Protein AF-X1TLM6-F1 (afdb_monomer)

Sequence (150 aa):
MPRTPIERTLTLKGQLALASFLSSELLYIPTVIIIILLLTTFALLLYVILLKITFGFRQKSKKRQFEIWQNLILEYLSGEVSSKKIAKEVRIKDFSLFSEFMEKYLETLKGEDFENLTHLLKEMGLFDYNLKRLGSRKRWHRVYAAFFLG

Organism: NCBI:txid412755

Nearest PDB structures (foldseek):
  5f4y-assembly1_B  TM=3.252E-01  e=7.417E+00  Homo sapiens
  8gyn-assembly1_A  TM=2.783E-01  e=7.417E+00  Danio rerio

Radius of gyration: 34.69 Å; Cα contacts (8 Å, |Δi|>4): 54; chains: 1; bounding box: 75×26×100 Å

Foldseek 3Di:
DDDDPVVVVVVVVVVVVVVVVCVVVVVVVVVVVVVVVVVVVVVVVVVVVVVCVVVVVVVVVLVVVLVVVVVVLVCVLVVVDDLVVVLVSCDPVCLVSVLVSCVVVCVPDDDPSNVSVVVSCVVSCSLVVLVVQCPDPDPVSNVSSVVSND

pLDDT: mean 85.61, std 10.02, range [50.44, 97.44]

Mean predicted aligned error: 11.15 Å

Secondary structure (DSSP, 8-state):
-PPPHHHHHHHHHHHHHHHHHHHHHHHHHHHHHHHHHHHHHHHHHHHHHHHHHHHHHHHHHHHHHHHHHHHHHHHHHTTSS-HHHHHHHS-GGGHHHHHHHHHHHHHH--THHHHHHHHHHHHTTHHHHHHHHHT-SSHHHHHHHHHHH-

Solvent-accessible surface area (backbone atoms only — not comparable to full-atom values): 8374 Å² total; per-residue (Å²): 134,86,79,56,75,66,62,56,52,54,53,51,52,53,51,52,52,52,53,52,52,52,53,53,58,64,51,45,58,60,52,52,52,51,50,52,51,50,52,52,52,49,51,51,52,51,49,52,50,52,50,50,50,56,49,50,53,52,49,52,54,49,49,56,50,49,54,55,49,50,53,53,50,53,36,35,76,72,65,79,38,59,62,71,57,52,45,67,72,55,44,80,90,44,45,71,59,48,49,64,60,46,47,62,50,66,74,69,48,67,67,69,66,35,52,53,50,53,50,42,40,50,76,60,41,50,55,61,53,32,56,57,27,49,74,41,91,49,66,68,46,23,54,54,26,46,65,74,75,106

Structure (mmCIF, N/CA/C/O backbone):
data_AF-X1TLM6-F1
#
_entry.id   AF-X1TLM6-F1
#
loop_
_atom_site.group_PDB
_atom_site.id
_atom_site.type_symbol
_atom_site.label_atom_id
_atom_site.label_alt_id
_atom_site.label_comp_id
_atom_site.label_asym_id
_atom_site.label_entity_id
_atom_site.label_seq_id
_atom_site.pdbx_PDB_ins_code
_atom_site.Cartn_x
_atom_site.Cartn_y
_atom_site.Cartn_z
_atom_site.occupancy
_atom_site.B_iso_or_equiv
_atom_site.auth_seq_id
_atom_site.auth_comp_id
_atom_site.auth_asym_id
_atom_site.auth_atom_id
_atom_site.pdbx_PDB_model_num
ATOM 1 N N . MET A 1 1 ? 53.279 -15.152 -73.166 1.00 55.41 1 MET A N 1
ATOM 2 C CA . MET A 1 1 ? 53.695 -13.732 -73.094 1.00 55.41 1 MET A CA 1
ATOM 3 C C . MET A 1 1 ? 54.215 -13.434 -71.691 1.00 55.41 1 MET A C 1
ATOM 5 O O . MET A 1 1 ? 53.499 -13.737 -70.740 1.00 55.41 1 MET A O 1
ATOM 9 N N . PRO A 1 2 ? 55.452 -12.932 -71.534 1.00 50.44 2 PRO A N 1
ATOM 10 C CA . PRO A 1 2 ? 56.024 -12.631 -70.224 1.00 50.44 2 PRO A CA 1
ATOM 11 C C . PRO A 1 2 ? 55.391 -11.352 -69.655 1.00 50.44 2 PRO A C 1
ATOM 13 O O . PRO A 1 2 ? 55.530 -10.280 -70.234 1.00 50.44 2 PRO A O 1
ATOM 16 N N . ARG A 1 3 ? 54.675 -11.468 -68.529 1.00 57.28 3 ARG A N 1
ATOM 17 C CA . ARG A 1 3 ? 54.165 -10.304 -67.783 1.00 57.28 3 ARG A CA 1
ATOM 18 C C . ARG A 1 3 ? 55.344 -9.525 -67.214 1.00 57.28 3 ARG A C 1
ATOM 20 O O . ARG A 1 3 ? 56.182 -10.110 -66.524 1.00 57.28 3 ARG A O 1
ATOM 27 N N . THR A 1 4 ? 55.405 -8.231 -67.501 1.00 68.94 4 THR A N 1
ATOM 28 C CA . THR A 1 4 ? 56.472 -7.362 -67.006 1.00 68.94 4 THR A CA 1
ATOM 29 C C . THR A 1 4 ? 56.387 -7.254 -65.473 1.00 68.94 4 THR A C 1
ATOM 31 O O . THR A 1 4 ? 55.298 -7.321 -64.894 1.00 68.94 4 THR A O 1
ATOM 34 N N . PRO A 1 5 ? 57.519 -7.104 -64.766 1.00 68.06 5 PRO A N 1
ATOM 35 C CA . PRO A 1 5 ? 57.545 -7.027 -63.299 1.00 68.06 5 PRO A CA 1
ATOM 36 C C . PRO A 1 5 ? 56.704 -5.865 -62.726 1.00 68.06 5 PRO A C 1
ATOM 38 O O . PRO A 1 5 ? 56.256 -5.914 -61.578 1.00 68.06 5 PRO A O 1
ATOM 41 N N . ILE A 1 6 ? 56.416 -4.851 -63.545 1.00 67.00 6 ILE A N 1
ATOM 42 C CA . ILE A 1 6 ? 55.606 -3.680 -63.192 1.00 67.00 6 ILE A CA 1
ATOM 43 C C . ILE A 1 6 ? 54.113 -4.046 -63.068 1.00 67.00 6 ILE A C 1
ATOM 45 O O . ILE A 1 6 ? 53.448 -3.630 -62.122 1.00 67.00 6 ILE A O 1
ATOM 49 N N . GLU A 1 7 ? 53.582 -4.910 -63.937 1.00 64.56 7 GLU A N 1
ATOM 50 C CA . GLU A 1 7 ? 52.183 -5.363 -63.839 1.00 64.56 7 GLU A CA 1
ATOM 51 C C . GLU A 1 7 ? 51.930 -6.224 -62.591 1.00 64.56 7 GLU A C 1
ATOM 53 O O . GLU A 1 7 ? 50.872 -6.139 -61.959 1.00 64.56 7 GLU A O 1
ATOM 58 N N . ARG A 1 8 ? 52.917 -7.033 -62.181 1.00 67.00 8 ARG A N 1
ATOM 59 C CA . ARG A 1 8 ? 52.816 -7.842 -60.954 1.00 67.00 8 ARG A CA 1
ATOM 60 C C . ARG A 1 8 ? 52.803 -6.987 -59.691 1.00 67.00 8 ARG A C 1
ATOM 62 O O . ARG A 1 8 ? 52.086 -7.308 -58.755 1.00 67.00 8 ARG A O 1
ATOM 69 N N . THR A 1 9 ? 53.563 -5.897 -59.655 1.00 69.06 9 THR A N 1
ATOM 70 C CA . THR A 1 9 ? 53.612 -5.014 -58.478 1.00 69.06 9 THR A CA 1
ATOM 71 C C . THR A 1 9 ? 52.355 -4.153 -58.331 1.00 69.06 9 THR A C 1
ATOM 73 O O . THR A 1 9 ? 51.896 -3.939 -57.208 1.00 69.06 9 THR A O 1
ATOM 76 N N . LEU A 1 10 ? 51.741 -3.723 -59.438 1.00 68.75 10 LEU A N 1
ATOM 77 C CA . LEU A 1 10 ? 50.464 -2.997 -59.422 1.00 68.75 10 LEU A CA 1
ATOM 78 C C . LEU A 1 10 ? 49.293 -3.876 -58.963 1.00 68.75 10 LEU A C 1
ATOM 80 O O . LEU A 1 10 ? 48.490 -3.453 -58.133 1.00 68.75 10 LEU A O 1
ATOM 84 N N . THR A 1 11 ? 49.231 -5.120 -59.440 1.00 72.94 11 THR A N 1
ATOM 85 C CA . THR A 1 11 ? 48.201 -6.083 -59.016 1.00 72.94 11 THR A CA 1
ATOM 86 C C . THR A 1 11 ? 48.324 -6.458 -57.536 1.00 72.94 11 THR A C 1
ATOM 8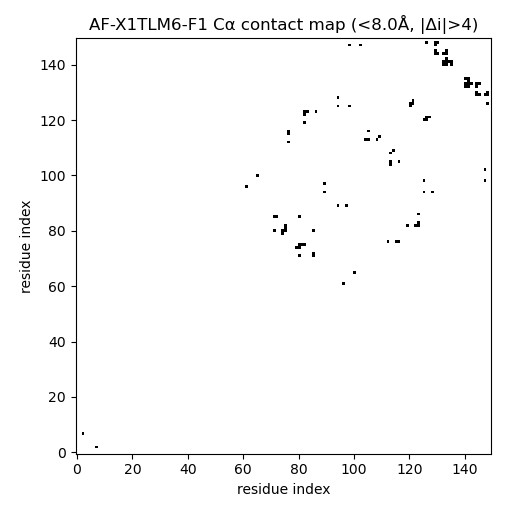8 O O . THR A 1 11 ? 47.312 -6.511 -56.839 1.00 72.94 11 THR A O 1
ATOM 91 N N . LEU A 1 12 ? 49.546 -6.616 -57.018 1.00 71.44 12 LEU A N 1
ATOM 92 C CA . LEU A 1 12 ? 49.794 -6.900 -55.597 1.00 71.44 12 LEU A CA 1
ATOM 93 C C . LEU A 1 12 ? 49.384 -5.736 -54.683 1.00 71.44 12 LEU A C 1
ATOM 95 O O . LEU A 1 12 ? 48.748 -5.955 -53.653 1.00 71.44 12 LEU A O 1
ATOM 99 N N . LYS A 1 13 ? 49.682 -4.489 -55.074 1.00 72.25 13 LYS A N 1
ATOM 100 C CA . LYS A 1 13 ? 49.237 -3.297 -54.332 1.00 72.25 13 LYS A CA 1
ATOM 101 C C . LYS A 1 13 ? 47.715 -3.150 -54.333 1.00 72.25 13 LYS A C 1
ATOM 103 O O . LYS A 1 13 ? 47.145 -2.841 -53.291 1.00 72.25 13 LYS A O 1
ATOM 108 N N . GLY A 1 14 ? 47.061 -3.412 -55.467 1.00 73.62 14 GLY A N 1
ATOM 109 C CA . GLY A 1 14 ? 45.599 -3.400 -55.566 1.00 73.62 14 GLY A CA 1
ATOM 110 C C . GLY A 1 14 ? 44.942 -4.443 -54.659 1.00 73.62 14 GLY A C 1
ATOM 111 O O . GLY A 1 14 ? 43.991 -4.127 -53.950 1.00 73.62 14 GLY A O 1
ATOM 112 N N . GLN A 1 15 ? 45.490 -5.660 -54.608 1.00 72.94 15 GLN A N 1
ATOM 113 C CA . GLN A 1 15 ? 44.987 -6.723 -53.733 1.00 72.94 15 GLN A CA 1
ATOM 114 C C . GLN A 1 15 ? 45.202 -6.421 -52.244 1.00 72.94 15 GLN A C 1
ATOM 116 O O . GLN A 1 15 ? 44.301 -6.662 -51.445 1.00 72.94 15 GLN A O 1
ATOM 121 N N . LEU A 1 16 ? 46.348 -5.846 -51.867 1.00 71.31 16 LEU A N 1
ATOM 122 C CA . LEU A 1 16 ? 46.621 -5.445 -50.482 1.00 71.31 16 LEU A CA 1
ATOM 123 C C . LEU A 1 16 ? 45.713 -4.299 -50.017 1.00 71.31 16 LEU A C 1
ATOM 125 O O . LEU A 1 16 ? 45.196 -4.351 -48.903 1.00 71.31 16 LEU A O 1
ATOM 129 N N . ALA A 1 17 ? 45.467 -3.301 -50.870 1.00 68.06 17 ALA A N 1
ATOM 130 C CA . ALA A 1 17 ? 44.547 -2.207 -50.563 1.00 68.06 17 ALA A CA 1
ATOM 131 C C . ALA A 1 17 ? 43.114 -2.724 -50.351 1.00 68.06 17 ALA A C 1
ATOM 133 O O . ALA A 1 17 ? 42.468 -2.377 -49.362 1.00 68.06 17 ALA A O 1
ATOM 134 N N . LEU A 1 18 ? 42.652 -3.624 -51.221 1.00 63.06 18 LEU A N 1
ATOM 135 C CA . LEU A 1 18 ? 41.315 -4.211 -51.142 1.00 63.06 18 LEU A CA 1
ATOM 136 C C . LEU A 1 18 ? 41.159 -5.124 -49.914 1.00 63.06 18 LEU A C 1
ATOM 138 O O . LEU A 1 18 ? 40.142 -5.062 -49.229 1.00 63.06 18 LEU A O 1
ATOM 142 N N . ALA A 1 19 ? 42.194 -5.899 -49.571 1.00 64.75 19 ALA A N 1
ATOM 143 C CA . ALA A 1 19 ? 42.229 -6.700 -48.348 1.00 64.75 19 ALA A CA 1
ATOM 144 C C . ALA A 1 19 ? 42.209 -5.827 -47.081 1.00 64.75 19 ALA A C 1
ATOM 146 O O . ALA A 1 19 ? 41.481 -6.128 -46.137 1.00 64.75 19 ALA A O 1
ATOM 147 N N . SER A 1 20 ? 42.957 -4.718 -47.070 1.00 63.12 20 SER A N 1
ATOM 148 C CA . SER A 1 20 ? 42.973 -3.787 -45.936 1.00 63.12 20 SER A CA 1
ATOM 149 C C . SER A 1 20 ? 41.625 -3.083 -45.744 1.00 63.12 20 SER A C 1
ATOM 151 O O . SER A 1 20 ? 41.135 -3.007 -44.619 1.00 63.12 20 SER A O 1
ATOM 153 N N . PHE A 1 21 ? 40.972 -2.683 -46.838 1.00 61.28 21 PHE A N 1
ATOM 154 C CA . PHE A 1 21 ? 39.662 -2.034 -46.816 1.00 61.28 21 PHE A CA 1
ATOM 155 C C . PHE A 1 21 ? 38.557 -2.989 -46.337 1.00 61.28 21 PHE A C 1
ATOM 157 O O . PHE A 1 21 ? 37.787 -2.656 -45.435 1.00 61.28 21 PHE A O 1
ATOM 164 N N . LEU A 1 22 ? 38.545 -4.223 -46.859 1.00 61.53 22 LEU A N 1
ATOM 165 C CA . LEU A 1 22 ? 37.617 -5.264 -46.410 1.00 61.53 22 LEU A CA 1
ATOM 166 C C . LEU A 1 22 ? 37.826 -5.606 -44.932 1.00 61.53 22 LEU A C 1
ATOM 168 O O . LEU A 1 22 ? 36.851 -5.791 -44.211 1.00 61.53 22 LEU A O 1
ATOM 172 N N . SER A 1 23 ? 39.073 -5.633 -44.450 1.00 63.47 23 SER A N 1
ATOM 173 C CA . SER A 1 23 ? 39.351 -5.889 -43.033 1.00 63.47 23 SER A CA 1
ATOM 174 C C . SER A 1 23 ? 38.850 -4.770 -42.110 1.00 63.47 23 SER A C 1
ATOM 176 O O . SER A 1 23 ? 38.335 -5.063 -41.033 1.00 63.47 23 SER A O 1
ATOM 178 N N . SER A 1 24 ? 38.925 -3.502 -42.533 1.00 65.19 24 SER A N 1
ATOM 179 C CA . SER A 1 24 ? 38.441 -2.370 -41.733 1.00 65.19 24 SER A CA 1
ATOM 180 C C . SER A 1 24 ? 36.915 -2.284 -41.664 1.00 65.19 24 SER A C 1
ATOM 182 O O . SER A 1 24 ? 36.376 -2.024 -40.590 1.00 65.19 24 SER A O 1
ATOM 184 N N . GLU A 1 25 ? 36.202 -2.553 -42.763 1.00 67.88 25 GLU A N 1
ATOM 185 C CA . GLU A 1 25 ? 34.731 -2.535 -42.756 1.00 67.88 25 GLU A CA 1
ATOM 186 C C . GLU A 1 25 ? 34.138 -3.758 -42.044 1.00 67.88 25 GLU A C 1
ATOM 188 O O . GLU A 1 25 ? 33.145 -3.635 -41.322 1.00 67.88 25 GLU A O 1
ATOM 193 N N . LEU A 1 26 ? 34.783 -4.926 -42.161 1.00 68.81 26 LEU A N 1
ATOM 194 C CA . LEU A 1 26 ? 34.347 -6.149 -41.481 1.00 68.81 26 LEU A CA 1
ATOM 195 C C . LEU A 1 26 ? 34.478 -6.042 -39.954 1.00 68.81 26 LEU A C 1
ATOM 197 O O . LEU A 1 26 ? 33.674 -6.624 -39.228 1.00 68.81 26 LEU A O 1
ATOM 201 N N . LEU A 1 27 ? 35.464 -5.288 -39.459 1.00 76.50 27 LEU A N 1
ATOM 202 C CA . LEU A 1 27 ? 35.650 -5.039 -38.027 1.00 76.50 27 LEU A CA 1
ATOM 203 C C . LEU A 1 27 ? 34.748 -3.917 -37.495 1.00 76.50 27 LEU A C 1
ATOM 205 O O . LEU A 1 27 ? 34.425 -3.916 -36.311 1.00 76.50 27 LEU A O 1
ATOM 209 N N . TYR A 1 28 ? 34.274 -3.007 -38.346 1.00 84.12 28 TYR A N 1
ATOM 210 C CA . TYR A 1 28 ? 33.429 -1.889 -37.924 1.00 84.12 28 TYR A CA 1
ATOM 211 C C . TYR A 1 28 ? 32.068 -2.342 -37.372 1.00 84.12 28 TYR A C 1
ATOM 213 O O . TYR A 1 28 ? 31.658 -1.910 -36.294 1.00 84.12 28 TYR A O 1
ATOM 221 N N . ILE A 1 29 ? 31.387 -3.257 -38.071 1.00 86.31 29 ILE A N 1
ATOM 222 C CA . ILE A 1 29 ? 30.069 -3.781 -37.668 1.00 86.31 29 ILE A CA 1
ATOM 223 C C . ILE A 1 29 ? 30.095 -4.396 -36.252 1.00 86.31 29 ILE A C 1
ATOM 225 O O . ILE A 1 29 ? 29.296 -3.968 -35.41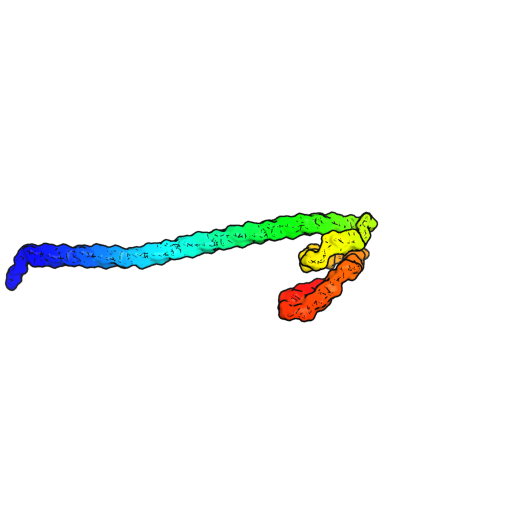2 1.00 86.31 29 ILE A O 1
ATOM 229 N N . PRO A 1 30 ? 30.994 -5.349 -35.922 1.00 89.06 30 PRO A N 1
ATOM 230 C CA . PRO A 1 30 ? 31.050 -5.910 -34.576 1.00 89.06 30 PRO A CA 1
ATOM 231 C C . PRO A 1 30 ? 31.456 -4.870 -33.526 1.00 89.06 30 PRO A C 1
ATOM 233 O O . PRO A 1 30 ? 30.925 -4.908 -32.418 1.00 89.06 30 PRO A O 1
ATOM 236 N N . THR A 1 31 ? 32.320 -3.900 -33.850 1.00 90.50 31 THR A N 1
ATOM 237 C CA . THR A 1 31 ? 32.657 -2.813 -32.915 1.00 90.50 31 THR A CA 1
ATOM 238 C C . THR A 1 31 ? 31.437 -1.956 -32.573 1.00 90.50 31 THR A C 1
ATOM 240 O O . THR A 1 31 ? 31.198 -1.681 -31.398 1.00 90.50 31 THR A O 1
ATOM 243 N N . VAL A 1 32 ? 30.618 -1.585 -33.562 1.00 92.38 32 VAL A N 1
ATOM 244 C CA . VAL A 1 32 ? 29.377 -0.827 -33.330 1.00 92.38 32 VAL A CA 1
ATOM 245 C C . VAL A 1 32 ? 28.394 -1.632 -32.476 1.00 92.38 32 VAL A C 1
ATOM 247 O O . VAL A 1 32 ? 27.830 -1.094 -31.523 1.00 92.38 32 VAL A O 1
ATOM 250 N N . ILE A 1 33 ? 28.233 -2.929 -32.753 1.00 94.62 33 ILE A N 1
ATOM 251 C CA . ILE A 1 33 ? 27.371 -3.820 -31.960 1.00 94.62 33 ILE A CA 1
ATOM 252 C C . ILE A 1 33 ? 27.837 -3.881 -30.499 1.00 94.62 33 ILE A C 1
ATOM 254 O O . ILE A 1 33 ? 27.016 -3.751 -29.590 1.00 94.62 33 ILE A O 1
ATOM 258 N N . ILE A 1 34 ? 29.144 -4.025 -30.261 1.00 96.12 34 ILE A N 1
ATOM 259 C CA . ILE A 1 34 ? 29.726 -4.048 -28.910 1.00 96.12 34 ILE A CA 1
ATOM 260 C C . ILE A 1 34 ? 29.451 -2.732 -28.174 1.00 96.12 34 ILE A C 1
ATOM 262 O O . ILE A 1 34 ? 29.055 -2.757 -27.009 1.00 96.12 34 ILE A O 1
ATOM 266 N N . ILE A 1 35 ? 29.604 -1.586 -28.843 1.00 96.25 35 ILE A N 1
ATOM 267 C CA . ILE A 1 35 ? 29.329 -0.269 -28.249 1.00 96.25 35 ILE A CA 1
ATOM 268 C C . ILE A 1 35 ? 27.846 -0.136 -27.875 1.00 96.25 35 ILE A C 1
ATOM 270 O O . ILE A 1 35 ? 27.531 0.300 -26.767 1.00 96.25 35 ILE A O 1
ATOM 274 N N . ILE A 1 36 ? 26.927 -0.552 -28.752 1.00 96.94 36 ILE A N 1
ATOM 275 C CA . ILE A 1 36 ? 25.482 -0.520 -28.474 1.00 96.94 36 ILE A CA 1
ATOM 276 C C . ILE A 1 36 ? 25.134 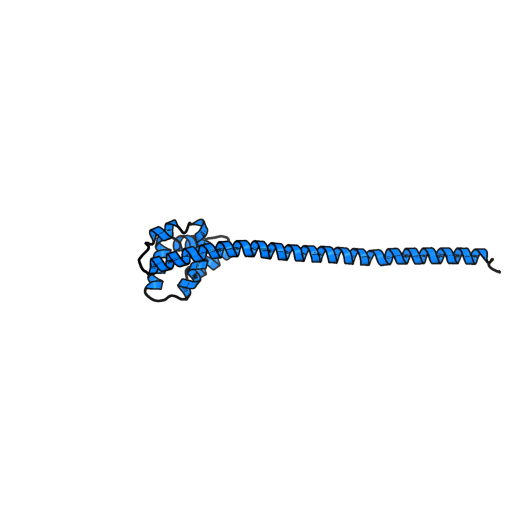-1.428 -27.287 1.00 96.94 36 ILE A C 1
ATOM 278 O O . ILE A 1 36 ? 24.368 -1.025 -26.407 1.00 96.94 36 ILE A O 1
ATOM 282 N N . LEU A 1 37 ? 25.712 -2.630 -27.223 1.00 96.81 37 LEU A N 1
ATOM 283 C CA . LEU A 1 37 ? 25.535 -3.557 -26.101 1.00 96.81 37 LEU A CA 1
ATOM 284 C C . LEU A 1 37 ? 26.042 -2.960 -24.784 1.00 96.81 37 LEU A C 1
ATOM 286 O O . LEU A 1 37 ? 25.348 -3.044 -23.768 1.00 96.81 37 LEU A O 1
ATOM 290 N N . LEU A 1 38 ? 27.209 -2.313 -24.800 1.00 97.44 38 LEU A N 1
ATOM 291 C CA . LEU A 1 38 ? 27.769 -1.608 -23.645 1.00 97.44 38 LEU A CA 1
ATOM 292 C C . LEU A 1 38 ? 26.845 -0.486 -23.166 1.00 97.44 38 LEU A C 1
ATOM 294 O O . LEU A 1 38 ? 26.513 -0.432 -21.981 1.00 97.44 38 LEU A O 1
ATOM 298 N N . LEU A 1 39 ? 26.375 0.364 -24.081 1.00 97.25 39 LEU A N 1
ATOM 299 C CA . LEU A 1 39 ? 25.453 1.456 -23.763 1.00 97.25 39 LEU A CA 1
ATOM 300 C C . LEU A 1 39 ? 24.129 0.936 -23.196 1.00 97.25 39 LEU A C 1
ATOM 302 O O . LEU A 1 39 ? 23.636 1.461 -22.199 1.00 97.25 39 LEU A O 1
ATOM 306 N N . THR A 1 40 ? 23.579 -0.126 -23.785 1.00 97.12 40 THR A N 1
ATOM 307 C CA . THR A 1 40 ? 22.328 -0.746 -23.324 1.00 97.12 40 THR A CA 1
ATOM 308 C C . THR A 1 40 ? 22.490 -1.339 -21.928 1.00 97.12 40 THR A C 1
ATOM 310 O O . THR A 1 40 ? 21.652 -1.119 -21.053 1.00 97.12 40 THR A O 1
ATOM 313 N N . THR A 1 41 ? 23.596 -2.044 -21.686 1.00 96.94 41 THR A N 1
ATOM 314 C CA . THR A 1 41 ? 23.914 -2.615 -20.371 1.00 96.94 41 THR A CA 1
ATOM 315 C C . THR A 1 41 ? 24.049 -1.512 -19.326 1.00 96.94 41 THR A C 1
ATOM 317 O O . THR A 1 41 ? 23.471 -1.604 -18.243 1.00 96.94 41 THR A O 1
ATOM 320 N N . PHE A 1 42 ? 24.746 -0.428 -19.663 1.00 96.88 42 PHE A N 1
ATOM 321 C CA . PHE A 1 42 ? 24.899 0.719 -18.776 1.00 96.88 42 PHE A CA 1
ATOM 322 C C . PHE A 1 42 ? 23.556 1.400 -18.469 1.00 96.88 42 PHE A C 1
ATOM 324 O O . PHE A 1 42 ? 23.264 1.692 -17.309 1.00 96.88 42 PHE 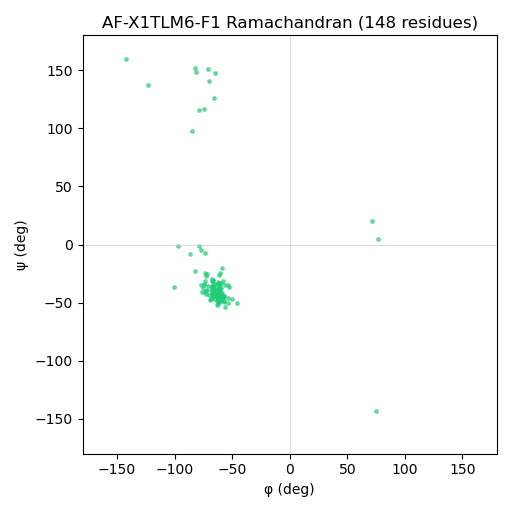A O 1
ATOM 331 N N . ALA A 1 43 ? 22.695 1.585 -19.474 1.00 96.25 43 ALA A N 1
ATOM 332 C CA . ALA A 1 43 ? 21.356 2.141 -19.291 1.00 96.25 43 ALA A CA 1
ATOM 333 C C . ALA A 1 43 ? 20.481 1.268 -18.375 1.00 96.25 43 ALA A C 1
ATOM 335 O O . ALA A 1 43 ? 19.794 1.792 -17.496 1.00 96.25 43 ALA A O 1
ATOM 336 N N . LEU A 1 44 ? 20.541 -0.059 -18.524 1.00 96.62 44 LEU A N 1
ATOM 337 C CA . LEU A 1 44 ? 19.833 -0.997 -17.647 1.00 96.62 44 LEU A CA 1
ATOM 338 C C . LEU A 1 44 ? 20.338 -0.922 -16.203 1.00 96.62 44 LEU A C 1
ATOM 340 O O . LEU A 1 44 ? 19.529 -0.887 -15.275 1.00 96.62 44 LEU A O 1
ATOM 344 N N . LEU A 1 45 ? 21.655 -0.843 -15.996 1.00 96.69 45 LEU A N 1
ATOM 345 C CA . LEU A 1 45 ? 22.231 -0.678 -14.659 1.00 96.69 45 LEU A CA 1
ATOM 346 C C . LEU A 1 45 ? 21.757 0.623 -14.004 1.00 96.69 45 LEU A C 1
ATOM 348 O O . LEU A 1 45 ? 21.299 0.602 -12.859 1.00 96.69 45 LEU A O 1
ATOM 352 N N . LEU A 1 46 ? 21.796 1.739 -14.737 1.00 95.44 46 LEU A N 1
ATOM 353 C CA . LEU A 1 46 ? 21.276 3.020 -14.255 1.00 95.44 46 LEU A CA 1
ATOM 354 C C . LEU A 1 46 ? 19.790 2.930 -13.902 1.00 95.44 46 LEU A C 1
ATOM 356 O O . LEU A 1 46 ? 19.382 3.400 -12.839 1.00 95.44 46 LEU A O 1
ATOM 360 N N . TYR A 1 47 ? 18.986 2.288 -14.748 1.00 95.75 47 TYR A N 1
ATOM 361 C CA . TYR A 1 47 ? 17.563 2.090 -14.498 1.00 95.75 47 TYR A CA 1
ATOM 362 C C . TYR A 1 47 ? 17.308 1.317 -13.196 1.00 95.75 47 TYR A C 1
ATOM 364 O O . TYR A 1 47 ? 16.506 1.750 -12.367 1.00 95.75 47 TYR A O 1
ATOM 372 N N . VAL A 1 48 ? 18.028 0.214 -12.965 1.00 94.88 48 VAL A N 1
ATOM 373 C CA . VAL A 1 48 ? 17.902 -0.588 -11.736 1.00 94.88 48 VAL A CA 1
ATOM 374 C C . VAL A 1 48 ? 18.311 0.217 -10.499 1.00 94.88 48 VAL A C 1
ATOM 376 O O . VAL A 1 48 ? 17.631 0.155 -9.472 1.00 94.88 48 VAL A O 1
ATOM 379 N N . ILE A 1 49 ? 19.384 1.007 -10.586 1.00 93.88 49 ILE A N 1
ATOM 380 C CA . ILE A 1 49 ? 19.832 1.876 -9.489 1.00 93.88 49 ILE A CA 1
ATOM 381 C C . ILE A 1 49 ? 18.758 2.920 -9.162 1.00 93.88 49 ILE A C 1
ATOM 383 O O . ILE A 1 49 ? 18.372 3.057 -7.999 1.00 93.88 49 ILE A O 1
ATOM 387 N N . LEU A 1 50 ? 18.220 3.610 -10.171 1.00 92.88 50 LEU A N 1
ATOM 388 C CA . LEU A 1 50 ? 17.146 4.592 -9.993 1.00 92.88 50 LEU A CA 1
ATOM 389 C C . LEU A 1 50 ? 15.892 3.961 -9.386 1.00 92.88 50 LEU A C 1
ATOM 391 O O . LEU A 1 50 ? 15.282 4.539 -8.480 1.00 92.88 50 LEU A O 1
ATOM 395 N N . LEU A 1 51 ? 15.528 2.758 -9.834 1.00 91.00 51 LEU A N 1
ATOM 396 C CA . LEU A 1 51 ? 14.406 2.009 -9.282 1.00 91.00 51 LEU A CA 1
ATOM 397 C C . LEU A 1 51 ? 14.633 1.706 -7.796 1.00 91.00 51 LEU A C 1
ATOM 399 O O . LEU A 1 51 ? 13.759 1.981 -6.974 1.00 91.00 51 LEU A O 1
ATOM 403 N N . LYS A 1 52 ? 15.822 1.212 -7.432 1.00 91.00 52 LYS A N 1
ATOM 404 C CA . LYS A 1 52 ? 16.181 0.880 -6.047 1.00 91.00 52 LYS A CA 1
ATOM 405 C C . LYS A 1 52 ? 16.175 2.111 -5.144 1.00 91.00 52 LYS A C 1
ATOM 407 O O . LYS A 1 52 ? 15.656 2.039 -4.032 1.00 91.00 52 LYS A O 1
ATOM 412 N N . ILE A 1 53 ? 16.689 3.242 -5.624 1.00 87.06 53 ILE A N 1
ATOM 413 C CA . ILE A 1 53 ? 16.674 4.514 -4.892 1.00 87.06 53 ILE A CA 1
ATOM 414 C C . ILE A 1 53 ? 15.232 4.974 -4.667 1.00 87.06 53 ILE A C 1
ATOM 416 O O . ILE A 1 53 ? 14.825 5.216 -3.531 1.00 87.06 53 ILE A O 1
ATOM 420 N N . THR A 1 54 ? 14.430 5.036 -5.731 1.00 84.69 54 THR A N 1
ATOM 421 C CA . THR A 1 54 ? 13.035 5.498 -5.662 1.00 84.69 54 THR A CA 1
ATOM 422 C C . THR A 1 54 ? 12.205 4.611 -4.736 1.00 84.69 54 THR A C 1
ATOM 424 O O . THR A 1 54 ? 11.424 5.101 -3.916 1.00 84.69 54 THR A O 1
ATOM 427 N N . PHE A 1 55 ? 12.401 3.297 -4.829 1.00 82.69 55 PHE A N 1
ATOM 428 C CA . PHE A 1 55 ? 11.737 2.327 -3.973 1.00 82.69 55 PHE A CA 1
ATOM 429 C C . PHE A 1 55 ? 12.197 2.450 -2.517 1.00 82.69 55 PHE A C 1
ATOM 431 O O . PHE A 1 55 ? 11.357 2.477 -1.622 1.00 82.69 55 PHE A O 1
ATOM 438 N N . GLY A 1 56 ? 13.500 2.619 -2.274 1.00 82.75 56 GLY A N 1
ATOM 439 C CA . GLY A 1 56 ? 14.071 2.826 -0.942 1.00 82.75 56 GLY A CA 1
ATOM 440 C C . GLY A 1 56 ? 13.549 4.089 -0.254 1.00 82.75 56 GLY A C 1
ATOM 441 O O . GLY A 1 56 ? 13.182 4.044 0.919 1.00 82.75 56 GLY A O 1
ATOM 442 N N . PHE A 1 57 ? 13.426 5.204 -0.981 1.00 78.38 57 PHE A N 1
ATOM 443 C CA . PHE A 1 57 ? 12.833 6.432 -0.442 1.00 78.38 57 PHE A CA 1
ATOM 444 C C . PHE A 1 57 ? 11.361 6.245 -0.061 1.00 78.38 57 PHE A C 1
ATOM 446 O O . PHE A 1 57 ? 10.953 6.634 1.036 1.00 78.38 57 PHE A O 1
ATOM 453 N N . ARG A 1 58 ? 10.568 5.602 -0.930 1.00 80.25 58 ARG A N 1
ATOM 454 C CA . ARG A 1 58 ? 9.159 5.291 -0.638 1.00 80.25 58 ARG A CA 1
ATOM 455 C C . ARG A 1 58 ? 9.028 4.365 0.570 1.00 80.25 58 ARG A C 1
ATOM 457 O O . ARG A 1 58 ? 8.229 4.647 1.456 1.00 80.25 58 ARG A O 1
ATOM 464 N N . GLN A 1 59 ? 9.847 3.319 0.639 1.00 85.06 59 GLN A N 1
ATOM 465 C CA . GLN A 1 59 ? 9.921 2.385 1.766 1.00 85.06 59 GLN A CA 1
ATOM 466 C C . GLN A 1 59 ? 10.257 3.097 3.079 1.00 85.06 59 GLN A C 1
ATOM 468 O O . GLN A 1 59 ? 9.576 2.891 4.078 1.00 85.06 59 GLN A O 1
ATOM 473 N N . LYS A 1 60 ? 11.255 3.989 3.082 1.00 85.44 60 LYS A N 1
ATOM 474 C CA . LYS A 1 60 ? 11.643 4.740 4.284 1.00 85.44 60 LYS A CA 1
ATOM 475 C C . LYS A 1 60 ? 10.513 5.643 4.782 1.00 85.44 60 LYS A C 1
ATOM 477 O O . LYS A 1 60 ? 10.262 5.701 5.982 1.00 85.44 60 LYS A O 1
ATOM 482 N N . SER A 1 61 ? 9.816 6.323 3.869 1.00 83.06 61 SER A N 1
ATOM 483 C CA . SER A 1 61 ? 8.655 7.148 4.223 1.00 83.06 61 SER A CA 1
ATOM 484 C C . SER A 1 61 ? 7.497 6.307 4.766 1.00 83.06 61 SER A C 1
ATOM 486 O O . SER A 1 61 ? 6.938 6.674 5.798 1.00 83.06 61 SER A O 1
ATOM 488 N N . LYS A 1 62 ? 7.187 5.165 4.133 1.00 89.12 62 LYS A N 1
ATOM 489 C CA . LYS A 1 62 ? 6.194 4.205 4.640 1.00 89.12 62 LYS A CA 1
ATOM 490 C C . LYS A 1 62 ? 6.555 3.721 6.044 1.00 89.12 62 LYS A C 1
ATOM 492 O O . LYS A 1 62 ? 5.727 3.810 6.939 1.00 89.12 62 LYS A O 1
ATOM 497 N N . LYS A 1 63 ? 7.803 3.287 6.251 1.00 89.62 63 LYS A N 1
ATOM 498 C CA . LYS A 1 63 ? 8.289 2.779 7.540 1.00 89.62 63 LYS A CA 1
ATOM 499 C C . LYS A 1 63 ? 8.119 3.807 8.658 1.00 89.62 63 LYS A C 1
ATOM 501 O O . LYS A 1 63 ? 7.614 3.468 9.717 1.00 89.62 63 LYS A O 1
ATOM 506 N N . ARG A 1 64 ? 8.460 5.073 8.397 1.00 90.06 64 ARG A N 1
ATOM 507 C CA . ARG A 1 64 ? 8.268 6.150 9.376 1.00 90.06 64 ARG A CA 1
ATOM 508 C C . ARG A 1 64 ? 6.793 6.352 9.738 1.00 90.06 64 ARG A C 1
ATOM 510 O O . ARG A 1 64 ? 6.491 6.579 10.900 1.00 90.06 64 ARG A O 1
ATOM 517 N N . GLN A 1 65 ? 5.883 6.279 8.763 1.00 91.50 65 GLN A N 1
ATOM 518 C CA . GLN A 1 65 ? 4.446 6.352 9.058 1.00 91.50 65 GLN A CA 1
ATOM 519 C C . GLN A 1 65 ? 3.967 5.138 9.855 1.00 91.50 65 GLN A C 1
ATOM 521 O O . GLN A 1 65 ? 3.209 5.302 10.802 1.00 91.50 65 GLN A O 1
ATOM 526 N N . PHE A 1 66 ? 4.459 3.942 9.529 1.00 92.94 66 PHE A N 1
ATOM 527 C CA . PHE A 1 66 ? 4.121 2.719 10.257 1.00 92.94 66 PHE A CA 1
ATOM 528 C C . PHE A 1 66 ? 4.582 2.781 11.712 1.00 92.94 66 PHE A C 1
ATOM 530 O O . PHE A 1 66 ? 3.830 2.375 12.582 1.00 92.94 66 PHE A O 1
ATOM 537 N N . GLU A 1 67 ? 5.767 3.326 11.993 1.00 92.31 67 GLU A N 1
ATOM 538 C CA . GLU A 1 67 ? 6.248 3.522 13.369 1.00 92.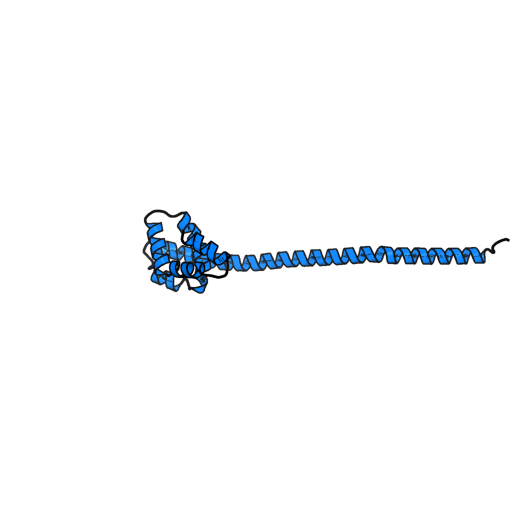31 67 GLU A CA 1
ATOM 539 C C . GLU A 1 67 ? 5.336 4.476 14.160 1.00 92.31 67 GLU A C 1
ATOM 541 O O . GLU A 1 67 ? 4.994 4.198 15.308 1.00 92.31 67 GLU A O 1
ATOM 546 N N . ILE A 1 68 ? 4.878 5.569 13.536 1.00 91.94 68 ILE A N 1
ATOM 547 C CA . ILE A 1 68 ? 3.929 6.508 14.159 1.00 91.94 68 ILE A CA 1
ATOM 548 C C . ILE A 1 68 ? 2.596 5.809 14.448 1.00 91.94 68 ILE A C 1
ATOM 550 O O . ILE A 1 68 ? 2.071 5.905 15.555 1.00 91.94 68 ILE A O 1
ATOM 554 N N . TRP A 1 69 ? 2.050 5.090 13.467 1.00 94.31 69 TRP A N 1
ATOM 555 C CA . TRP A 1 69 ? 0.777 4.389 13.622 1.00 94.31 69 TRP A CA 1
ATOM 556 C C . TRP A 1 69 ? 0.863 3.227 14.602 1.00 94.31 69 TRP A C 1
ATOM 558 O O . TRP A 1 69 ? -0.073 3.025 15.364 1.00 94.31 69 TRP A O 1
ATOM 568 N N . GLN A 1 70 ? 1.982 2.507 14.640 1.00 93.75 70 GLN A N 1
ATOM 569 C CA . GLN A 1 70 ? 2.228 1.449 15.612 1.00 93.75 70 GLN A CA 1
ATOM 570 C C . GLN A 1 70 ? 2.122 1.985 17.035 1.00 93.75 70 GLN A C 1
ATOM 572 O O . GLN A 1 70 ? 1.391 1.410 17.835 1.00 93.75 70 GLN A O 1
ATOM 577 N N . ASN A 1 71 ? 2.785 3.103 17.335 1.00 93.19 71 ASN A N 1
ATOM 578 C CA . ASN A 1 71 ? 2.696 3.710 18.661 1.00 93.19 71 ASN A CA 1
ATOM 579 C C . ASN A 1 71 ? 1.257 4.138 18.986 1.00 93.19 71 ASN A C 1
ATOM 581 O O . ASN A 1 71 ? 0.760 3.832 20.062 1.00 93.19 71 ASN A O 1
ATOM 585 N N . LEU A 1 72 ? 0.551 4.755 18.033 1.00 92.88 72 LEU A N 1
ATOM 586 C CA . LEU A 1 72 ? -0.839 5.181 18.233 1.00 92.88 72 LEU A CA 1
ATOM 587 C C . LEU A 1 72 ? -1.812 4.019 18.446 1.00 92.88 72 LEU A C 1
ATOM 589 O O . LEU A 1 72 ? -2.732 4.142 19.248 1.00 92.88 72 LEU A O 1
ATOM 593 N N . ILE A 1 73 ? -1.633 2.910 17.727 1.00 93.12 73 ILE A N 1
ATOM 594 C CA . ILE A 1 73 ? -2.453 1.710 17.904 1.00 93.12 73 ILE A CA 1
ATOM 595 C C . ILE A 1 73 ? -2.190 1.077 19.267 1.00 93.12 73 ILE A C 1
ATOM 597 O O . ILE A 1 73 ? -3.143 0.686 19.933 1.00 93.12 73 ILE A O 1
ATOM 601 N N . LEU A 1 74 ? -0.931 1.010 19.705 1.00 92.19 74 LEU A N 1
ATOM 602 C CA . LEU A 1 74 ? -0.598 0.496 21.033 1.00 92.19 74 LEU A CA 1
ATOM 603 C C . LEU A 1 74 ? -1.206 1.366 22.142 1.00 92.19 74 LEU A C 1
ATOM 605 O O . LEU A 1 74 ? -1.834 0.822 23.042 1.00 92.19 74 LEU A O 1
ATOM 609 N N . GLU A 1 75 ? -1.104 2.696 22.032 1.00 93.12 75 GLU A N 1
ATOM 610 C CA . GLU A 1 75 ? -1.761 3.639 22.955 1.00 93.12 75 GLU A CA 1
ATOM 611 C C . GLU A 1 75 ? -3.297 3.509 22.935 1.00 93.12 75 GLU A C 1
ATOM 613 O O . GLU A 1 75 ? -3.972 3.736 23.937 1.00 93.12 75 GLU A O 1
ATOM 618 N N . TYR A 1 76 ? -3.892 3.172 21.789 1.00 93.31 76 TYR A N 1
ATOM 619 C CA . TYR A 1 76 ? -5.336 2.947 21.696 1.00 93.31 76 TYR A CA 1
ATOM 620 C C . TYR A 1 76 ? -5.759 1.643 22.363 1.00 93.31 76 TYR A C 1
ATOM 622 O O . TYR A 1 76 ? -6.744 1.630 23.097 1.00 93.31 76 TYR A O 1
ATOM 630 N N . LEU A 1 77 ? -4.998 0.567 22.156 1.00 90.25 77 LEU A N 1
ATOM 631 C CA . LEU A 1 77 ? -5.247 -0.721 22.801 1.00 90.25 77 LEU A CA 1
ATOM 632 C C . LEU A 1 77 ?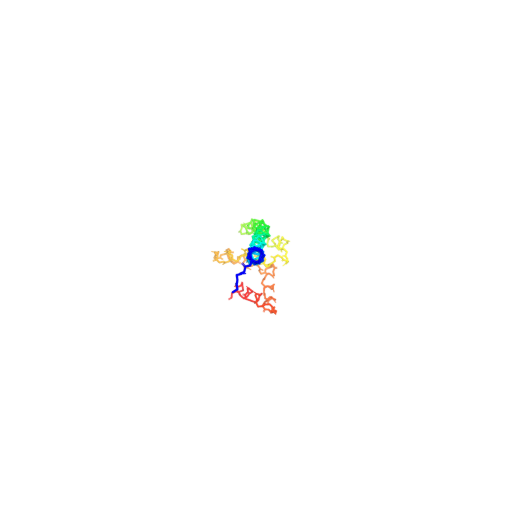 -5.033 -0.659 24.320 1.00 90.25 77 LEU A C 1
ATOM 634 O O . LEU A 1 77 ? -5.741 -1.341 25.052 1.00 90.25 77 LEU A O 1
ATOM 638 N N . SER A 1 78 ? -4.130 0.196 24.815 1.00 91.38 78 SER A N 1
ATOM 639 C CA . SER A 1 78 ? -3.996 0.460 26.256 1.00 91.38 78 SER A CA 1
ATOM 640 C C . SER A 1 78 ? -5.084 1.384 26.823 1.00 91.38 78 SER A C 1
ATOM 642 O O . SER A 1 78 ? -5.131 1.607 28.033 1.00 91.38 78 SER A O 1
ATOM 644 N N . GLY A 1 79 ? -5.970 1.926 25.978 1.00 89.88 79 GLY A N 1
ATOM 645 C CA . GLY A 1 79 ? -7.030 2.856 26.374 1.00 89.88 79 GLY A CA 1
ATOM 646 C C . GLY A 1 79 ? -6.553 4.289 26.644 1.00 89.88 79 GLY A C 1
ATOM 647 O O . GLY A 1 79 ? -7.351 5.136 27.047 1.00 89.88 79 GLY A O 1
ATOM 648 N N . GLU A 1 80 ? -5.277 4.596 26.403 1.00 88.88 80 GLU A N 1
ATOM 649 C CA . GLU A 1 80 ? -4.695 5.934 26.582 1.00 88.88 80 GLU A CA 1
ATOM 650 C C . GLU A 1 80 ? -5.137 6.913 25.486 1.00 88.88 80 GLU A C 1
ATOM 652 O O . GLU A 1 80 ? -5.153 8.134 25.674 1.00 88.88 80 GLU A O 1
ATOM 657 N N . VAL A 1 81 ? -5.517 6.384 24.322 1.00 89.19 81 VAL A N 1
ATOM 658 C CA . VAL A 1 81 ? -5.907 7.164 23.152 1.00 89.19 81 VAL A CA 1
ATOM 659 C C . VAL A 1 81 ? -7.308 6.808 22.675 1.00 89.19 81 VAL A C 1
ATOM 661 O O . VAL A 1 81 ? -7.674 5.651 22.550 1.00 89.19 81 VAL A O 1
ATOM 664 N N . SER A 1 82 ? -8.090 7.835 22.327 1.00 90.38 82 SER A N 1
ATOM 665 C CA . SER A 1 82 ? -9.396 7.653 21.685 1.00 90.38 82 SER A CA 1
ATOM 666 C C . SER A 1 82 ? -9.286 7.430 20.174 1.00 90.38 82 SER A C 1
ATOM 668 O O . SER A 1 82 ? -8.415 7.991 19.499 1.00 90.38 82 SER A O 1
ATOM 670 N N . SER A 1 83 ? -10.262 6.716 19.613 1.00 87.81 83 SER A N 1
ATOM 671 C CA . SER A 1 83 ? -10.412 6.495 18.168 1.00 87.81 83 SER A CA 1
ATOM 672 C C . SER A 1 83 ? -10.425 7.792 17.351 1.00 87.81 83 SER A C 1
ATOM 674 O O . SER A 1 83 ? -9.837 7.866 16.272 1.00 87.81 83 SER A O 1
ATOM 676 N N . LYS A 1 84 ? -11.001 8.871 17.898 1.00 88.12 84 LYS A N 1
ATOM 677 C CA . LYS A 1 84 ? -11.020 10.206 17.274 1.00 88.12 84 LYS A CA 1
ATOM 678 C C . LYS A 1 84 ? -9.623 10.791 17.053 1.00 88.12 84 LYS A C 1
ATOM 680 O O . LYS A 1 84 ? -9.432 11.525 16.084 1.00 88.12 84 LYS A O 1
ATOM 685 N N . LYS A 1 85 ? -8.656 10.518 17.938 1.00 88.56 85 LYS A N 1
ATOM 686 C CA . LYS A 1 85 ? -7.266 10.986 17.776 1.00 88.56 85 LYS A CA 1
ATOM 687 C C . LYS A 1 85 ? -6.601 10.246 16.615 1.00 88.56 85 LYS A C 1
ATOM 689 O O . LYS A 1 85 ? -6.003 10.894 15.762 1.00 88.56 85 LYS A O 1
ATOM 694 N N . ILE A 1 86 ? -6.795 8.930 16.521 1.00 89.69 86 ILE A N 1
ATOM 695 C CA . ILE A 1 86 ? -6.282 8.122 15.404 1.00 89.69 86 ILE A CA 1
ATOM 696 C C . ILE A 1 86 ? -6.912 8.563 14.081 1.00 89.69 86 ILE A C 1
ATOM 698 O O . ILE A 1 86 ? -6.193 8.799 13.113 1.00 89.69 86 ILE A O 1
ATOM 702 N N . ALA A 1 87 ? -8.231 8.767 14.048 1.00 87.19 87 ALA A N 1
ATOM 703 C CA . ALA A 1 87 ? -8.951 9.229 12.862 1.00 87.19 87 ALA A CA 1
ATOM 704 C C . ALA A 1 87 ? -8.449 10.584 12.329 1.00 87.19 87 ALA A C 1
ATOM 706 O O . ALA A 1 87 ? -8.508 10.844 11.130 1.00 87.19 87 ALA A O 1
ATOM 707 N N . LYS A 1 88 ? -7.964 11.467 13.213 1.00 86.69 88 LYS A N 1
ATOM 708 C CA . LYS A 1 88 ? -7.371 12.754 12.820 1.00 86.69 88 LYS A CA 1
ATOM 709 C C . LYS A 1 88 ? -5.973 12.597 12.232 1.00 86.69 88 LYS A C 1
ATOM 711 O O . LYS A 1 88 ? -5.631 13.322 11.298 1.00 86.69 88 LYS A O 1
ATOM 716 N N . GLU A 1 89 ? -5.181 11.681 12.779 1.00 87.50 89 GLU A N 1
ATOM 717 C CA . GLU A 1 89 ? -3.808 11.462 12.329 1.00 87.50 89 GLU A CA 1
ATOM 718 C C . GLU A 1 89 ? -3.765 10.690 11.005 1.00 87.50 89 GLU A C 1
ATOM 720 O O . GLU A 1 89 ? -3.018 11.029 10.084 1.00 87.50 89 GLU A O 1
ATOM 725 N N . VAL A 1 90 ? -4.631 9.687 10.866 1.00 90.56 90 VAL A N 1
ATOM 726 C CA . VAL A 1 90 ? -4.766 8.892 9.648 1.00 90.56 90 VAL A CA 1
ATOM 727 C C . VAL A 1 90 ? -5.710 9.605 8.687 1.00 90.56 90 VAL A C 1
ATOM 729 O O . VAL A 1 90 ? -6.933 9.498 8.761 1.00 90.56 90 VAL A O 1
ATOM 732 N N . ARG A 1 91 ? -5.142 10.343 7.734 1.00 86.62 91 ARG A N 1
ATOM 733 C CA . ARG A 1 91 ? -5.929 11.045 6.713 1.00 86.62 91 ARG A CA 1
ATOM 734 C C . ARG A 1 91 ? -6.536 10.052 5.718 1.00 86.62 91 ARG A C 1
ATOM 736 O O . ARG A 1 91 ? -5.910 9.060 5.363 1.00 86.62 91 ARG A O 1
ATOM 743 N N . ILE A 1 92 ? -7.688 10.398 5.134 1.00 83.12 92 ILE A N 1
ATOM 744 C CA . ILE A 1 92 ? -8.378 9.582 4.106 1.00 83.12 92 ILE A CA 1
ATOM 745 C C . ILE A 1 92 ? -7.454 9.201 2.936 1.00 83.12 92 ILE A C 1
ATOM 747 O O . ILE A 1 92 ? -7.519 8.091 2.412 1.00 83.12 92 ILE A O 1
ATOM 751 N N . LYS A 1 93 ? -6.550 10.105 2.532 1.00 84.94 93 LYS A N 1
ATOM 752 C CA . LYS A 1 93 ? -5.571 9.845 1.459 1.00 84.94 93 LYS A CA 1
ATOM 753 C C . LYS A 1 93 ? -4.618 8.683 1.784 1.00 84.94 93 LYS A C 1
ATOM 755 O O . LYS A 1 93 ? -4.115 8.038 0.869 1.00 84.94 93 LYS A O 1
ATOM 760 N N . ASP A 1 94 ? -4.395 8.427 3.070 1.00 89.44 94 ASP A N 1
ATOM 761 C CA . ASP A 1 94 ? -3.473 7.424 3.585 1.00 89.44 94 ASP A CA 1
ATOM 762 C C . ASP A 1 94 ? -4.203 6.114 3.931 1.00 89.44 94 ASP A C 1
ATOM 764 O O . ASP A 1 94 ? -3.549 5.134 4.264 1.00 89.44 94 ASP A O 1
ATOM 768 N N . PHE A 1 95 ? -5.533 6.028 3.761 1.00 89.94 95 PHE A N 1
ATOM 769 C CA . PHE A 1 95 ? -6.332 4.834 4.087 1.00 89.94 95 PHE A CA 1
ATOM 770 C C . PHE A 1 95 ? -5.864 3.566 3.374 1.00 89.94 95 PHE A C 1
ATOM 772 O O . PHE A 1 95 ? -5.902 2.488 3.959 1.00 89.94 95 PHE A O 1
ATOM 779 N N . SER A 1 96 ? -5.379 3.670 2.132 1.00 87.62 96 SER A N 1
ATOM 780 C CA . SER A 1 96 ? -4.819 2.501 1.445 1.00 87.62 96 SER A CA 1
ATOM 781 C C . SER A 1 96 ? -3.531 2.006 2.103 1.00 87.62 96 SER A C 1
ATOM 783 O O . SER A 1 96 ? -3.311 0.803 2.139 1.00 87.62 96 SER A O 1
ATOM 785 N N . LEU A 1 97 ? -2.682 2.916 2.588 1.00 90.25 97 LEU A N 1
ATOM 786 C CA . LEU A 1 97 ? -1.435 2.570 3.270 1.00 90.25 97 LEU A CA 1
ATOM 787 C C . LEU A 1 97 ? -1.712 2.109 4.708 1.00 90.25 97 LEU A C 1
ATOM 789 O O . LEU A 1 97 ? -1.050 1.209 5.208 1.00 90.25 97 LEU A O 1
ATOM 793 N N . PHE A 1 98 ? -2.717 2.697 5.351 1.00 92.31 98 PHE A N 1
ATOM 794 C CA . PHE A 1 98 ? -3.175 2.297 6.673 1.00 92.31 98 PHE A CA 1
ATOM 795 C C . PHE A 1 98 ? -3.826 0.909 6.659 1.00 92.31 98 PHE A C 1
ATOM 797 O O . PHE A 1 98 ? -3.589 0.125 7.565 1.00 92.31 98 PHE A O 1
ATOM 804 N N . SER A 1 99 ? -4.572 0.563 5.602 1.00 89.88 99 SER A N 1
ATOM 805 C CA . SER A 1 99 ? -5.107 -0.798 5.423 1.00 89.88 99 SER A CA 1
ATOM 806 C C . SER A 1 99 ? -3.974 -1.833 5.341 1.00 89.88 99 SER A C 1
ATOM 808 O O . SER A 1 99 ? -4.030 -2.837 6.039 1.00 89.88 99 SER A O 1
ATOM 810 N N . GLU A 1 100 ? -2.911 -1.544 4.572 1.00 89.81 100 GLU A N 1
ATOM 811 C CA . GLU A 1 100 ? -1.698 -2.385 4.461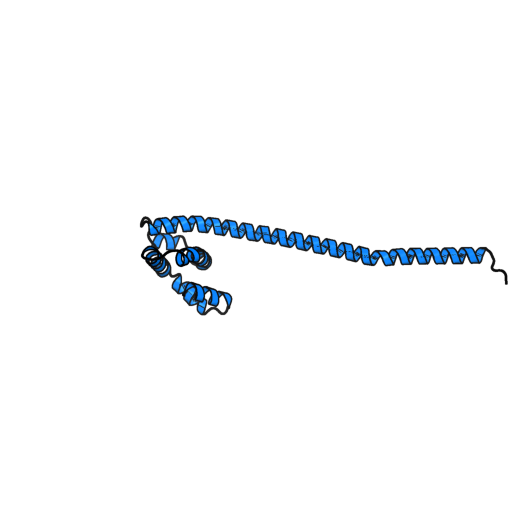 1.00 89.81 100 GLU A CA 1
ATOM 812 C C . GLU A 1 100 ? -0.985 -2.533 5.817 1.00 89.81 100 GLU A C 1
ATOM 814 O O . GLU A 1 100 ? -0.473 -3.595 6.151 1.00 89.81 100 GLU A O 1
ATOM 819 N N . PHE A 1 101 ? -0.967 -1.471 6.624 1.00 92.25 101 PHE A N 1
ATOM 820 C CA . PHE A 1 101 ? -0.427 -1.514 7.982 1.00 92.25 101 PHE A CA 1
ATOM 821 C C . PHE A 1 101 ? -1.275 -2.389 8.923 1.00 92.25 101 PHE A C 1
ATOM 823 O O . PHE A 1 101 ? -0.725 -3.201 9.667 1.00 92.25 101 PHE A O 1
ATOM 830 N N . MET A 1 102 ? -2.602 -2.242 8.878 1.00 91.69 102 MET A N 1
ATOM 831 C CA . MET A 1 102 ? -3.537 -2.942 9.765 1.00 91.69 102 MET A CA 1
ATOM 832 C C . MET A 1 102 ? -3.685 -4.428 9.447 1.00 91.69 102 MET A C 1
ATOM 834 O O . MET A 1 102 ? -3.965 -5.200 10.357 1.00 91.69 102 MET A O 1
ATOM 838 N N . GLU A 1 103 ? -3.460 -4.833 8.196 1.00 89.31 103 GLU A N 1
ATOM 839 C CA . GLU A 1 103 ? -3.525 -6.224 7.728 1.00 89.31 103 GLU A CA 1
ATOM 840 C C . GLU A 1 103 ? -2.788 -7.182 8.673 1.00 89.31 103 GLU A C 1
ATOM 842 O O . GLU A 1 103 ? -3.380 -8.122 9.197 1.00 89.31 103 GLU A O 1
ATOM 847 N N . LYS A 1 104 ? -1.541 -6.854 9.031 1.00 86.94 104 LYS A N 1
ATOM 848 C CA . LYS A 1 104 ? -0.737 -7.673 9.946 1.00 86.94 104 LYS A CA 1
ATOM 849 C C . LYS A 1 104 ? -1.361 -7.810 11.339 1.00 86.94 104 LYS A C 1
ATOM 851 O O . LYS A 1 104 ? -1.238 -8.861 11.962 1.00 86.94 104 LYS A O 1
ATOM 856 N N . TYR A 1 105 ? -1.992 -6.758 11.855 1.00 88.88 105 TYR A N 1
ATOM 857 C CA . TYR A 1 105 ? -2.631 -6.781 13.173 1.00 88.88 105 TYR A CA 1
ATOM 858 C C . TYR A 1 105 ? -3.925 -7.588 13.146 1.00 88.88 105 TYR A C 1
ATOM 860 O O . TYR A 1 105 ? -4.163 -8.377 14.053 1.00 88.88 105 TYR A O 1
ATOM 868 N N . LEU A 1 106 ? -4.722 -7.444 12.087 1.00 88.12 106 LEU A N 1
ATOM 869 C CA . LEU A 1 106 ? -5.970 -8.184 11.910 1.00 88.12 106 LEU A CA 1
ATOM 870 C C . LEU A 1 106 ? -5.736 -9.685 11.690 1.00 88.12 106 LEU A C 1
ATOM 872 O O . LEU A 1 106 ? -6.550 -10.492 12.122 1.00 88.12 106 LEU A O 1
ATOM 876 N N . GLU A 1 107 ? -4.621 -10.072 11.066 1.00 87.38 107 GLU A N 1
ATOM 877 C CA . GLU A 1 107 ? -4.247 -11.484 10.908 1.00 87.38 107 GLU A CA 1
ATOM 878 C C . GLU A 1 107 ? -3.742 -12.129 12.207 1.00 87.38 107 GLU A C 1
ATOM 880 O O . GLU A 1 107 ? -3.890 -13.338 12.405 1.00 87.38 107 GLU A O 1
ATOM 885 N N . THR A 1 108 ? -3.098 -11.347 13.079 1.00 88.25 108 THR A N 1
ATOM 886 C CA . THR A 1 108 ? -2.376 -11.878 14.247 1.00 88.25 108 THR A CA 1
ATOM 887 C C . THR A 1 108 ? -3.146 -11.757 15.555 1.00 88.25 108 THR A C 1
ATOM 889 O O . THR A 1 108 ? -3.055 -12.659 16.391 1.00 88.25 108 THR A O 1
ATOM 892 N N . LEU A 1 109 ? -3.900 -10.675 15.750 1.00 87.69 109 LEU A N 1
ATOM 893 C CA . LEU A 1 109 ? -4.658 -10.426 16.974 1.00 87.69 109 LEU A CA 1
ATOM 894 C C . LEU A 1 109 ? -5.984 -11.188 16.970 1.00 87.69 109 LEU A C 1
ATOM 896 O O . LEU A 1 109 ? -6.594 -11.422 15.928 1.00 87.69 109 LEU A O 1
ATOM 900 N N . LYS A 1 110 ? -6.433 -11.588 18.162 1.00 89.38 110 LYS A N 1
ATOM 901 C CA . LYS A 1 110 ? -7.686 -12.321 18.389 1.00 89.38 110 LYS A CA 1
ATOM 902 C C . LYS A 1 110 ? -8.341 -11.845 19.683 1.00 89.38 110 LYS A C 1
ATOM 904 O O . LYS A 1 110 ? -7.657 -11.322 20.556 1.00 89.38 110 LYS A O 1
ATOM 909 N N . GLY A 1 111 ? -9.643 -12.089 19.824 1.00 92.25 111 GLY A N 1
ATOM 910 C CA . GLY A 1 111 ? -10.400 -11.720 21.024 1.00 92.25 111 GLY A CA 1
ATOM 911 C C . GLY A 1 111 ? -10.681 -10.218 21.102 1.00 92.25 111 GLY A C 1
ATOM 912 O O . GLY A 1 111 ? -10.916 -9.582 20.077 1.00 92.25 111 GLY A O 1
ATOM 913 N N . GLU A 1 112 ? -10.642 -9.663 22.312 1.00 91.25 112 GLU A N 1
ATOM 914 C CA . GLU A 1 112 ? -11.030 -8.275 22.598 1.00 91.25 112 GLU A CA 1
ATOM 915 C C . GLU A 1 112 ? -10.214 -7.244 21.800 1.00 91.25 112 GLU A C 1
ATOM 917 O O . GLU A 1 112 ? -10.783 -6.328 21.211 1.00 91.25 112 GLU A O 1
ATOM 922 N N . ASP A 1 113 ? -8.897 -7.433 21.673 1.00 89.38 113 ASP A N 1
ATOM 923 C CA . ASP A 1 113 ? -8.042 -6.530 20.891 1.00 89.38 113 ASP A CA 1
ATOM 924 C C . ASP A 1 113 ? -8.450 -6.480 19.414 1.00 89.38 113 ASP A C 1
ATOM 926 O O . ASP A 1 113 ? -8.456 -5.418 18.788 1.00 89.38 113 ASP A O 1
ATOM 930 N N . PHE A 1 114 ? -8.824 -7.628 18.845 1.00 91.25 114 PHE A N 1
ATOM 931 C CA . PHE A 1 114 ? -9.294 -7.700 17.465 1.00 91.25 114 PHE A CA 1
ATOM 932 C C . PHE A 1 114 ? -10.629 -6.966 17.292 1.00 91.25 114 PHE A C 1
ATOM 934 O O . PHE A 1 114 ? -10.809 -6.221 16.323 1.00 91.25 114 PHE A O 1
ATOM 941 N N . GLU A 1 115 ? -11.556 -7.141 18.234 1.00 91.50 115 GLU A N 1
ATOM 942 C CA . GLU A 1 115 ? -12.847 -6.448 18.228 1.00 91.50 115 GLU A CA 1
ATOM 943 C C . GLU A 1 115 ? -12.665 -4.931 18.364 1.00 91.50 115 GLU A C 1
ATOM 945 O O . GLU A 1 115 ? -13.240 -4.173 17.578 1.00 91.50 115 GLU A O 1
ATOM 950 N N . ASN A 1 116 ? -11.787 -4.490 19.268 1.00 92.38 116 ASN A N 1
ATOM 951 C CA . ASN A 1 116 ? -11.446 -3.083 19.472 1.00 92.38 116 ASN A CA 1
ATOM 952 C C . ASN A 1 116 ? -10.858 -2.450 18.205 1.00 92.38 116 ASN A C 1
ATOM 954 O O . ASN A 1 116 ? -11.297 -1.379 17.777 1.00 92.38 116 ASN A O 1
ATOM 958 N N . LEU A 1 117 ? -9.913 -3.121 17.540 1.00 92.38 117 LEU A N 1
ATOM 959 C CA . LEU A 1 117 ? -9.366 -2.629 16.273 1.00 92.38 117 LEU A CA 1
ATOM 960 C C . LEU A 1 117 ? -10.410 -2.617 15.161 1.00 92.38 117 LEU A C 1
ATOM 962 O O . LEU A 1 117 ? -10.485 -1.656 14.399 1.00 92.38 117 LEU A O 1
ATOM 966 N N . THR A 1 118 ? -11.252 -3.640 15.069 1.00 90.94 118 THR A N 1
ATOM 967 C CA . THR A 1 118 ? -12.325 -3.678 14.069 1.00 90.94 118 THR A CA 1
ATOM 968 C C . THR A 1 118 ? -13.305 -2.522 14.276 1.00 90.94 118 THR A C 1
ATOM 970 O O . THR A 1 118 ? -13.696 -1.853 13.313 1.00 90.94 118 THR A O 1
ATOM 973 N N . HIS A 1 119 ? -13.650 -2.226 15.531 1.00 91.81 119 HIS A N 1
ATOM 974 C CA . HIS A 1 119 ? -14.483 -1.087 15.896 1.00 91.81 119 HIS A CA 1
ATOM 975 C C . HIS A 1 119 ? -13.832 0.243 15.497 1.00 91.81 119 HIS A C 1
ATOM 977 O O . HIS A 1 119 ? -14.467 1.056 14.824 1.00 91.81 119 HIS A O 1
ATOM 983 N N . LEU A 1 120 ? -12.549 0.436 15.815 1.00 93.06 120 LEU A N 1
ATOM 984 C CA . LEU A 1 120 ? -11.769 1.602 15.395 1.00 93.06 120 LEU A CA 1
ATOM 985 C C . LEU A 1 120 ? -11.820 1.812 13.875 1.00 93.06 120 LEU A C 1
ATOM 987 O O . LEU A 1 120 ? -12.117 2.910 13.400 1.00 93.06 120 LEU A O 1
ATOM 991 N N . LEU A 1 121 ? -11.554 0.760 13.097 1.00 92.62 121 LEU A N 1
ATOM 992 C CA . LEU A 1 121 ? -11.536 0.827 11.633 1.00 92.62 121 LEU A CA 1
ATOM 993 C C . LEU A 1 121 ? -12.911 1.190 11.060 1.00 92.62 121 LEU A C 1
ATOM 995 O O . LEU A 1 121 ? -13.000 1.899 10.050 1.00 92.62 121 LEU A O 1
ATOM 999 N N . LYS A 1 122 ? -13.986 0.729 11.706 1.00 90.94 122 LYS A N 1
ATOM 1000 C CA . LYS A 1 122 ? -15.360 1.087 11.354 1.00 90.94 122 LYS A CA 1
ATOM 1001 C C . LYS A 1 122 ? -15.656 2.552 11.671 1.00 90.94 122 LYS A C 1
ATOM 1003 O O . LYS A 1 122 ? -16.141 3.257 10.792 1.00 90.94 122 LYS A O 1
ATOM 1008 N N . GLU A 1 123 ? -15.312 3.033 12.866 1.00 91.31 123 GLU A N 1
ATOM 1009 C CA . GLU A 1 123 ? -15.508 4.439 13.256 1.00 91.31 123 GLU A CA 1
ATOM 1010 C C . GLU A 1 123 ? -14.743 5.417 12.361 1.00 91.31 123 GLU A C 1
ATOM 1012 O O . GLU A 1 123 ? -15.225 6.507 12.058 1.00 91.31 123 GLU A O 1
ATOM 1017 N N . MET A 1 124 ? -13.561 5.021 11.892 1.00 90.94 124 MET A N 1
ATOM 1018 C CA . MET A 1 124 ? -12.757 5.813 10.963 1.00 90.94 124 MET A CA 1
ATOM 1019 C C . MET A 1 124 ? -13.309 5.828 9.528 1.00 90.94 124 MET A C 1
ATOM 1021 O O . MET A 1 124 ? -12.787 6.554 8.681 1.00 90.94 124 MET A O 1
ATOM 1025 N N . GLY A 1 125 ? -14.334 5.027 9.220 1.00 90.44 125 GLY A N 1
ATOM 1026 C CA . GLY A 1 125 ? -14.885 4.894 7.871 1.00 90.44 125 GLY A CA 1
ATOM 1027 C C . GLY A 1 125 ? -13.968 4.133 6.905 1.00 90.44 125 GLY A C 1
ATOM 1028 O O . GLY A 1 125 ? -14.109 4.263 5.685 1.00 90.44 125 GLY A O 1
ATOM 1029 N N . LEU A 1 126 ? -13.017 3.339 7.415 1.00 90.88 126 LEU A N 1
ATOM 1030 C CA . LEU A 1 126 ? -12.109 2.545 6.580 1.00 90.88 126 LEU A CA 1
ATOM 1031 C C . LEU A 1 126 ? -12.868 1.432 5.837 1.00 90.88 126 LEU A C 1
ATOM 1033 O O . LEU A 1 126 ? -12.586 1.149 4.670 1.00 90.88 126 LEU A O 1
ATOM 1037 N N . PHE A 1 127 ? -13.878 0.847 6.486 1.00 89.50 127 PHE A N 1
ATOM 1038 C CA . PHE A 1 127 ? -14.788 -0.115 5.862 1.00 89.50 127 PHE A CA 1
ATOM 1039 C C . PHE A 1 127 ? -15.561 0.518 4.702 1.00 89.50 127 PHE A C 1
ATOM 1041 O O . PHE A 1 127 ? -15.531 -0.011 3.594 1.00 89.50 127 PHE A O 1
ATOM 1048 N N . ASP A 1 128 ? -16.163 1.692 4.907 1.00 90.56 128 ASP A N 1
ATOM 1049 C CA . ASP A 1 128 ? -16.889 2.415 3.852 1.00 90.56 128 ASP A CA 1
ATOM 1050 C C . ASP A 1 128 ? -15.980 2.794 2.679 1.00 90.56 128 ASP A C 1
ATOM 1052 O O . ASP A 1 128 ? -16.377 2.746 1.510 1.00 90.56 128 ASP A O 1
ATOM 1056 N N . TYR A 1 129 ? -14.732 3.159 2.974 1.00 90.12 129 TYR A N 1
ATOM 1057 C CA . TYR A 1 129 ? -13.720 3.423 1.960 1.00 90.12 129 TYR A CA 1
ATOM 1058 C C . TYR A 1 129 ? -13.423 2.182 1.106 1.00 90.12 129 TYR A C 1
ATOM 1060 O O . TYR A 1 129 ? -13.413 2.274 -0.127 1.00 90.12 129 TYR A O 1
ATOM 1068 N N . ASN A 1 130 ? -13.214 1.019 1.729 1.00 88.12 130 ASN A N 1
ATOM 1069 C CA . ASN A 1 130 ? -12.952 -0.224 1.005 1.00 88.12 130 ASN A CA 1
ATOM 1070 C C . ASN A 1 130 ? -14.208 -0.747 0.281 1.00 88.12 130 ASN A C 1
ATOM 1072 O O . ASN A 1 130 ? -14.106 -1.162 -0.874 1.00 88.12 130 ASN A O 1
ATOM 1076 N N . LEU A 1 131 ? -15.407 -0.586 0.849 1.00 90.69 131 LEU A N 1
ATOM 1077 C CA . LEU A 1 131 ? -16.681 -0.870 0.172 1.00 90.69 131 LEU A CA 1
ATOM 1078 C C . LEU A 1 131 ? -16.829 -0.060 -1.124 1.00 90.69 131 LEU A C 1
ATOM 1080 O O . LEU A 1 131 ? -17.144 -0.612 -2.177 1.00 90.69 131 LEU A O 1
ATOM 1084 N N . LYS A 1 132 ? -16.501 1.238 -1.110 1.00 89.94 132 LYS A N 1
ATOM 1085 C CA . LYS A 1 132 ? -16.486 2.058 -2.338 1.00 89.94 132 LYS A CA 1
ATOM 1086 C C . LYS A 1 132 ? -15.463 1.554 -3.364 1.00 89.94 132 LYS A C 1
ATOM 1088 O O . LYS A 1 132 ? -15.699 1.658 -4.570 1.00 89.94 132 LYS A O 1
ATOM 1093 N N . ARG A 1 133 ? -14.332 0.985 -2.925 1.00 87.44 133 ARG A N 1
ATOM 1094 C CA . ARG A 1 133 ? -13.313 0.404 -3.822 1.00 87.44 133 ARG A CA 1
ATOM 1095 C C . ARG A 1 133 ? -13.752 -0.906 -4.472 1.00 87.44 133 ARG A C 1
ATOM 1097 O O . ARG A 1 133 ? -13.288 -1.164 -5.584 1.00 87.44 133 ARG A O 1
ATOM 1104 N N . LEU A 1 134 ? -14.671 -1.672 -3.878 1.00 89.06 134 LEU A N 1
ATOM 1105 C CA . LEU A 1 134 ? -15.273 -2.843 -4.537 1.00 89.06 134 LEU A CA 1
ATOM 1106 C C . LEU A 1 134 ? -16.008 -2.470 -5.833 1.00 89.06 134 LEU A C 1
ATOM 1108 O O . LEU A 1 134 ? -15.968 -3.220 -6.807 1.00 89.06 134 LEU A O 1
ATOM 1112 N N . GLY A 1 135 ? -16.604 -1.277 -5.893 1.00 87.31 135 GLY A N 1
ATOM 1113 C CA . GLY A 1 135 ? -17.224 -0.737 -7.108 1.00 87.31 135 GLY A CA 1
ATOM 1114 C C . GLY A 1 135 ? -16.234 -0.153 -8.128 1.00 87.31 135 GLY A C 1
ATOM 1115 O O . GLY A 1 135 ? -16.640 0.342 -9.179 1.00 87.31 135 GLY A O 1
ATOM 1116 N N . SER A 1 136 ? -14.927 -0.157 -7.846 1.00 88.75 136 SER A N 1
ATOM 1117 C CA . SER A 1 136 ? -13.936 0.491 -8.709 1.00 88.75 136 SER A CA 1
ATOM 1118 C C . SER A 1 136 ? -13.751 -0.247 -10.038 1.00 88.75 136 SER A C 1
ATOM 1120 O O . SER A 1 136 ? -13.624 -1.468 -10.081 1.00 88.75 136 SER A O 1
ATOM 1122 N N . ARG A 1 137 ? -13.592 0.503 -11.141 1.00 90.00 137 ARG A N 1
ATOM 1123 C CA . ARG A 1 137 ? -13.223 -0.070 -12.453 1.00 90.00 137 ARG A CA 1
ATOM 1124 C C . ARG A 1 137 ? -11.865 -0.784 -12.432 1.00 90.00 137 ARG A C 1
ATOM 1126 O O . ARG A 1 137 ? -11.611 -1.665 -13.249 1.00 90.00 137 ARG A O 1
ATOM 1133 N N . LYS A 1 138 ? -10.972 -0.414 -11.507 1.00 89.25 138 LYS A N 1
ATOM 1134 C CA . LYS A 1 138 ? -9.627 -0.994 -11.406 1.00 89.25 138 LYS A CA 1
ATOM 1135 C C . LYS A 1 138 ? -9.692 -2.358 -10.718 1.00 89.25 138 LYS A C 1
ATOM 1137 O O . LYS A 1 138 ? -9.981 -2.435 -9.528 1.00 89.25 138 LYS A O 1
ATOM 1142 N N . ARG A 1 139 ? -9.345 -3.430 -11.445 1.00 87.81 139 ARG A N 1
ATOM 1143 C CA . ARG A 1 139 ? -9.353 -4.819 -10.936 1.00 87.81 139 ARG A CA 1
ATOM 1144 C C . ARG A 1 139 ? -8.608 -4.967 -9.605 1.00 87.81 139 ARG A C 1
ATOM 1146 O O . ARG A 1 139 ? -9.174 -5.523 -8.675 1.00 87.81 139 ARG A O 1
ATOM 1153 N N . TRP A 1 140 ? -7.408 -4.398 -9.494 1.00 84.38 140 TRP A N 1
ATOM 1154 C CA . TRP A 1 140 ? -6.603 -4.443 -8.267 1.00 84.38 140 TRP A CA 1
ATOM 1155 C C . TRP A 1 140 ? -7.286 -3.821 -7.047 1.00 84.38 140 TRP A C 1
ATOM 1157 O O . TRP A 1 140 ? -7.166 -4.351 -5.950 1.00 84.38 140 TRP A O 1
ATOM 1167 N N . HIS A 1 141 ? -8.035 -2.729 -7.226 1.00 84.56 141 HIS A N 1
ATOM 1168 C CA . HIS A 1 141 ? -8.753 -2.102 -6.114 1.00 84.56 141 HIS A CA 1
ATOM 1169 C C . HIS A 1 141 ? -9.868 -2.998 -5.581 1.00 84.56 141 HIS A C 1
ATOM 1171 O O . HIS A 1 141 ? -10.067 -3.042 -4.375 1.00 84.56 141 HIS A O 1
ATOM 1177 N N . ARG A 1 142 ? -10.557 -3.721 -6.471 1.00 87.38 142 ARG A N 1
ATOM 1178 C CA . ARG A 1 142 ? -11.620 -4.654 -6.087 1.00 87.38 142 ARG A CA 1
ATOM 1179 C C . ARG A 1 142 ? -11.072 -5.859 -5.338 1.00 87.38 142 ARG A C 1
ATOM 1181 O O . ARG A 1 142 ? -11.607 -6.199 -4.298 1.00 87.38 142 ARG A O 1
ATOM 1188 N N . VAL A 1 143 ? -9.997 -6.463 -5.850 1.00 83.56 143 VAL A N 1
ATOM 1189 C CA . VAL A 1 143 ? -9.362 -7.633 -5.220 1.00 83.56 143 VAL A CA 1
ATOM 1190 C C . VAL A 1 143 ? -8.863 -7.287 -3.820 1.00 83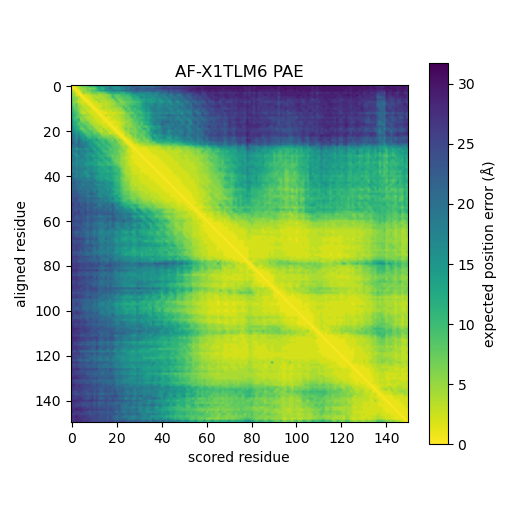.56 143 VAL A C 1
ATOM 1192 O O . VAL A 1 143 ? -9.173 -8.000 -2.877 1.00 83.56 143 VAL A O 1
ATOM 1195 N N . TYR A 1 144 ? -8.149 -6.167 -3.679 1.00 81.44 144 TYR A N 1
ATOM 1196 C CA . TYR A 1 144 ? -7.644 -5.738 -2.377 1.00 81.44 144 TYR A CA 1
ATOM 1197 C C . TYR A 1 144 ? -8.776 -5.403 -1.398 1.00 81.44 144 TYR A C 1
ATOM 1199 O O . TYR A 1 144 ? -8.728 -5.797 -0.241 1.00 81.44 144 TYR A O 1
ATOM 1207 N N . ALA A 1 145 ? -9.813 -4.700 -1.864 1.00 86.00 145 ALA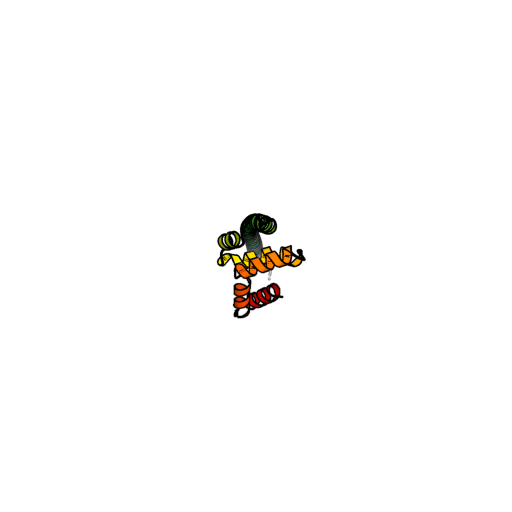 A N 1
ATOM 1208 C CA . ALA A 1 145 ? -10.959 -4.377 -1.023 1.00 86.00 145 ALA A CA 1
ATOM 1209 C C . ALA A 1 145 ? -11.738 -5.624 -0.583 1.00 86.00 145 ALA A C 1
ATOM 1211 O O . ALA A 1 145 ? -12.171 -5.668 0.558 1.00 86.00 145 ALA A O 1
ATOM 1212 N N . ALA A 1 146 ? -11.895 -6.621 -1.460 1.00 85.69 146 ALA A N 1
ATOM 1213 C CA . ALA A 1 146 ? -12.521 -7.892 -1.107 1.00 85.69 146 ALA A CA 1
ATOM 1214 C C . ALA A 1 146 ? -11.706 -8.611 -0.030 1.00 85.69 146 ALA A C 1
ATOM 1216 O O . ALA A 1 146 ? -12.238 -8.905 1.024 1.00 85.69 146 ALA A O 1
ATOM 1217 N N . PHE A 1 147 ? -10.397 -8.773 -0.242 1.00 83.50 147 PHE A N 1
ATOM 1218 C CA . PHE A 1 147 ? -9.511 -9.381 0.751 1.00 83.50 147 PHE A CA 1
ATOM 1219 C C . PHE A 1 147 ? -9.600 -8.697 2.125 1.00 83.50 147 PHE A C 1
ATOM 1221 O O . PHE A 1 147 ? -9.726 -9.372 3.139 1.00 83.50 147 PHE A O 1
ATOM 1228 N N . PHE A 1 148 ? -9.579 -7.361 2.159 1.00 82.00 148 PHE A N 1
ATOM 1229 C CA . PHE A 1 148 ? -9.632 -6.609 3.414 1.00 82.00 148 PHE A CA 1
ATOM 1230 C C . PHE A 1 148 ? -10.980 -6.730 4.143 1.00 82.00 148 PHE A C 1
ATOM 1232 O O . PHE A 1 148 ? -11.035 -6.605 5.363 1.00 82.00 148 PHE A O 1
ATOM 1239 N N . LEU A 1 149 ? -12.076 -6.915 3.406 1.00 85.06 149 LEU A N 1
ATOM 1240 C CA . LEU A 1 149 ? -13.423 -7.006 3.973 1.00 85.06 149 LEU A CA 1
ATOM 1241 C C . LEU A 1 149 ? -13.804 -8.434 4.407 1.00 85.06 149 LEU A C 1
ATOM 1243 O O . LEU A 1 149 ? -14.828 -8.579 5.076 1.00 85.06 149 LEU A O 1
ATOM 1247 N N . GLY A 1 150 ? -12.982 -9.438 4.076 1.00 76.31 150 GLY A N 1
ATOM 1248 C CA . GLY A 1 150 ? -13.261 -10.864 4.296 1.00 76.31 150 GLY A CA 1
ATOM 1249 C C . GLY A 1 150 ? -14.173 -11.474 3.237 1.00 76.31 150 GLY A C 1
ATOM 1250 O O . GLY A 1 150 ? -14.725 -12.554 3.534 1.00 76.31 150 GLY A O 1
#